Protein AF-A0A9X4BZ85-F1 (afdb_monomer_lite)

pLDDT: mean 85.21, std 15.11, range [41.31, 97.25]

Secondary structure (DSSP, 8-state):
---GGGS-HHHHHHHHHHHHHHHHHHHHHHHHHTTPPPPHHHHHHHHHHHHHHHHHHHHTT---------

Foldseek 3Di:
DPPPVPDDPVLVVLVVLLVVLVVLVVVCVVCVVVVHDDDPVSVVSCVVCVVSNVVSCVVVVPDDPPPPPD

Structure (mmCIF, N/CA/C/O backbone):
data_AF-A0A9X4BZ85-F1
#
_entry.id   AF-A0A9X4BZ85-F1
#
loop_
_atom_site.group_PDB
_atom_site.id
_atom_site.type_symbol
_atom_site.label_atom_id
_atom_site.label_alt_id
_atom_site.label_comp_id
_atom_site.label_asym_id
_atom_site.label_entity_id
_atom_site.label_seq_id
_atom_site.pdbx_PDB_ins_code
_atom_site.Cartn_x
_atom_site.Cartn_y
_atom_site.Cartn_z
_atom_site.occupancy
_atom_site.B_iso_or_equiv
_atom_site.auth_seq_id
_atom_site.auth_comp_id
_atom_site.auth_asym_id
_atom_site.auth_atom_id
_atom_site.pdbx_PDB_model_num
ATOM 1 N N . MET A 1 1 ? 25.372 0.682 -4.053 1.00 46.22 1 MET A N 1
ATOM 2 C CA . MET A 1 1 ? 24.642 1.962 -4.139 1.00 46.22 1 MET A CA 1
ATOM 3 C C . MET A 1 1 ? 23.861 1.884 -5.436 1.00 46.22 1 MET A C 1
ATOM 5 O O . MET A 1 1 ? 24.489 1.659 -6.458 1.00 46.22 1 MET A O 1
ATOM 9 N N . PHE A 1 2 ? 22.529 1.852 -5.390 1.00 48.44 2 PHE A N 1
ATOM 10 C CA . PHE A 1 2 ? 21.736 1.799 -6.621 1.00 48.44 2 PHE A CA 1
ATOM 11 C C . PHE A 1 2 ? 21.855 3.165 -7.305 1.00 48.44 2 PHE A C 1
ATOM 13 O O . PHE A 1 2 ? 21.518 4.165 -6.676 1.00 48.44 2 PHE A O 1
ATOM 20 N N . ASP 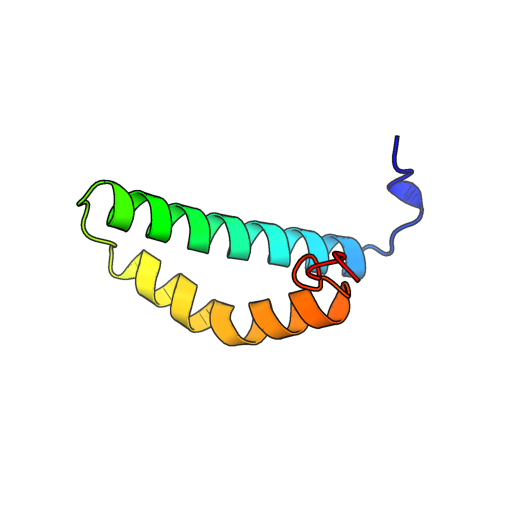A 1 3 ? 22.368 3.209 -8.538 1.00 52.25 3 ASP A N 1
ATOM 21 C CA . ASP A 1 3 ? 22.396 4.426 -9.358 1.00 52.25 3 ASP A CA 1
ATOM 22 C C . ASP A 1 3 ? 20.957 4.829 -9.686 1.00 52.25 3 ASP A C 1
ATOM 24 O O . ASP A 1 3 ? 20.318 4.325 -10.611 1.00 52.25 3 ASP A O 1
ATOM 28 N N . THR A 1 4 ? 20.408 5.721 -8.870 1.00 56.03 4 THR A N 1
ATOM 29 C CA . THR A 1 4 ? 19.041 6.223 -9.008 1.00 56.03 4 THR A CA 1
ATOM 30 C C . THR A 1 4 ? 18.885 7.167 -10.201 1.00 56.03 4 THR A C 1
ATOM 32 O O . THR A 1 4 ? 17.752 7.478 -10.568 1.00 56.03 4 THR A O 1
ATOM 35 N N . ASP A 1 5 ? 19.970 7.584 -10.857 1.00 59.91 5 ASP A N 1
ATOM 36 C CA . ASP A 1 5 ? 19.949 8.493 -12.013 1.00 59.91 5 ASP A CA 1
ATOM 37 C C . ASP A 1 5 ? 19.511 7.834 -13.333 1.00 59.91 5 ASP A C 1
ATOM 39 O O . ASP A 1 5 ? 19.223 8.534 -14.301 1.00 59.91 5 ASP A O 1
ATOM 43 N N . VAL A 1 6 ? 19.364 6.505 -13.371 1.00 70.31 6 VAL A N 1
ATOM 44 C CA . VAL A 1 6 ? 18.974 5.757 -14.588 1.00 70.31 6 VAL A CA 1
ATOM 45 C C . VAL A 1 6 ? 17.479 5.396 -14.616 1.00 70.31 6 VAL A C 1
ATOM 47 O O . VAL A 1 6 ? 16.959 4.916 -15.622 1.00 70.31 6 VAL A O 1
ATOM 50 N N . ILE A 1 7 ? 16.746 5.634 -13.525 1.00 73.38 7 ILE A N 1
ATOM 51 C CA . ILE A 1 7 ? 15.325 5.272 -13.432 1.00 73.38 7 ILE A CA 1
ATOM 52 C C . ILE A 1 7 ? 14.463 6.415 -14.002 1.00 73.38 7 ILE A C 1
ATOM 54 O O . ILE A 1 7 ? 14.576 7.543 -13.507 1.00 73.38 7 ILE A O 1
ATOM 58 N N . PRO A 1 8 ? 13.572 6.151 -14.983 1.00 88.31 8 PRO A N 1
ATOM 59 C CA . PRO A 1 8 ? 12.638 7.150 -15.496 1.00 88.31 8 PRO A CA 1
ATOM 60 C C . PRO A 1 8 ? 11.839 7.809 -14.368 1.00 88.31 8 PRO A C 1
ATOM 62 O O . PRO A 1 8 ? 11.451 7.139 -13.409 1.00 88.31 8 PRO A O 1
ATOM 65 N N . HIS A 1 9 ? 11.568 9.110 -14.489 1.00 89.31 9 HIS A N 1
ATOM 66 C CA . HIS A 1 9 ? 10.844 9.869 -13.464 1.00 89.31 9 HIS A CA 1
ATOM 67 C C . HIS A 1 9 ? 9.503 9.216 -13.097 1.00 89.31 9 HIS A C 1
ATOM 69 O O . HIS A 1 9 ? 9.250 8.965 -11.924 1.00 89.31 9 HIS A O 1
ATOM 75 N N . GLU A 1 10 ? 8.730 8.808 -14.103 1.00 91.94 10 GLU A N 1
ATOM 76 C CA . GLU A 1 10 ? 7.458 8.102 -13.923 1.00 91.94 10 GLU A CA 1
ATOM 77 C C . GLU A 1 10 ? 7.611 6.802 -13.108 1.00 91.94 10 GLU A C 1
ATOM 79 O O . GLU A 1 10 ? 6.785 6.476 -12.257 1.00 91.94 10 GLU A O 1
ATOM 84 N N . THR A 1 11 ? 8.693 6.050 -13.320 1.00 91.25 11 THR A N 1
ATOM 85 C CA . THR A 1 11 ? 8.968 4.830 -12.551 1.00 91.25 11 THR A CA 1
ATOM 86 C C . THR A 1 11 ? 9.287 5.155 -11.091 1.00 91.25 11 THR A C 1
ATOM 88 O O . THR A 1 11 ? 8.864 4.417 -10.201 1.00 91.25 11 THR A O 1
ATOM 91 N N . LYS A 1 12 ? 9.990 6.265 -10.820 1.00 91.50 12 LYS A N 1
ATOM 92 C CA . LYS A 1 12 ? 10.244 6.734 -9.447 1.00 91.50 12 LYS A CA 1
ATOM 93 C C . LYS A 1 12 ? 8.947 7.135 -8.748 1.00 91.50 12 LYS A C 1
ATOM 95 O O . LYS A 1 12 ? 8.753 6.756 -7.600 1.00 91.50 12 LYS A O 1
ATOM 100 N N . GLU A 1 13 ? 8.056 7.844 -9.436 1.00 95.12 13 GLU A N 1
ATOM 101 C CA . GLU A 1 13 ? 6.747 8.230 -8.895 1.00 95.12 13 GLU A CA 1
ATOM 102 C C . GLU A 1 13 ? 5.894 7.003 -8.560 1.00 95.12 13 GLU A C 1
ATOM 104 O O . GLU A 1 13 ? 5.362 6.902 -7.457 1.00 95.12 13 GLU A O 1
ATOM 109 N N . LYS A 1 14 ? 5.830 6.019 -9.466 1.00 95.06 14 LYS A N 1
ATOM 110 C CA . LYS A 1 14 ? 5.115 4.755 -9.226 1.00 95.06 14 LYS A CA 1
ATOM 111 C C . LYS A 1 14 ? 5.708 3.964 -8.060 1.00 95.06 14 LYS A C 1
ATOM 113 O O . LYS A 1 14 ? 4.964 3.366 -7.285 1.00 95.06 14 LYS A O 1
ATOM 118 N N . LEU A 1 15 ? 7.034 3.972 -7.909 1.00 94.81 15 LEU A N 1
ATOM 119 C CA . LEU A 1 15 ? 7.700 3.324 -6.780 1.00 94.81 15 LEU A CA 1
ATOM 120 C C . LEU A 1 15 ? 7.387 4.047 -5.468 1.00 94.81 15 LEU A C 1
ATOM 122 O O . LEU A 1 15 ? 7.032 3.398 -4.489 1.00 94.81 15 LEU A O 1
ATOM 126 N N . GLN A 1 16 ? 7.470 5.378 -5.454 1.00 95.19 16 GLN A N 1
ATOM 127 C CA . GLN A 1 16 ? 7.114 6.178 -4.284 1.00 95.19 16 GLN A CA 1
ATOM 128 C C . GLN A 1 16 ? 5.661 5.926 -3.878 1.00 95.19 16 GLN A C 1
ATOM 130 O O . GLN A 1 16 ? 5.377 5.662 -2.713 1.00 95.19 16 GLN A O 1
ATOM 135 N N . ARG A 1 17 ? 4.753 5.891 -4.856 1.00 95.06 17 ARG A N 1
ATOM 136 C CA . ARG A 1 17 ? 3.342 5.595 -4.627 1.00 95.06 17 ARG A CA 1
ATOM 137 C C . ARG A 1 17 ? 3.128 4.220 -3.995 1.00 95.06 17 ARG A C 1
ATOM 139 O O . ARG A 1 17 ? 2.328 4.088 -3.071 1.00 95.06 17 ARG A O 1
ATOM 146 N N . LEU A 1 18 ? 3.862 3.203 -4.448 1.00 95.50 18 LEU A N 1
ATOM 147 C CA . LEU A 1 18 ? 3.822 1.872 -3.844 1.00 95.50 18 LEU A CA 1
ATOM 148 C C . LEU A 1 18 ? 4.293 1.892 -2.378 1.00 95.50 18 LEU A C 1
ATOM 150 O O . LEU A 1 18 ? 3.682 1.241 -1.527 1.00 95.50 18 LEU A O 1
ATOM 154 N N . LEU A 1 19 ? 5.353 2.645 -2.069 1.00 94.75 19 LEU A N 1
ATOM 155 C CA . LEU A 1 19 ? 5.859 2.796 -0.700 1.00 94.75 19 LEU A CA 1
ATOM 156 C C . LEU A 1 19 ? 4.835 3.491 0.207 1.00 94.75 19 LEU A C 1
ATOM 158 O O . LEU A 1 19 ? 4.591 3.020 1.316 1.00 94.75 19 LEU A O 1
ATOM 162 N N . ASP A 1 20 ? 4.178 4.544 -0.276 1.00 94.50 20 ASP A N 1
ATOM 163 C CA . ASP A 1 20 ? 3.166 5.286 0.488 1.00 94.50 20 ASP A CA 1
ATOM 164 C C . ASP A 1 20 ? 1.946 4.411 0.829 1.00 94.50 20 ASP A C 1
ATOM 166 O O . ASP A 1 20 ? 1.428 4.430 1.953 1.00 94.50 20 ASP A O 1
ATOM 170 N N . LEU A 1 21 ? 1.500 3.597 -0.134 1.00 94.38 21 LEU A N 1
ATOM 171 C CA . LEU A 1 21 ? 0.417 2.634 0.065 1.00 94.38 21 LEU A CA 1
ATOM 172 C C . LEU A 1 21 ? 0.823 1.516 1.039 1.00 94.38 21 LEU A C 1
ATOM 174 O O . LEU A 1 21 ? 0.030 1.138 1.904 1.00 94.38 21 LEU A O 1
ATOM 178 N N . THR A 1 22 ? 2.071 1.042 0.962 1.00 94.12 22 THR A N 1
ATOM 179 C CA . THR A 1 22 ? 2.623 0.066 1.918 1.00 94.12 22 THR A CA 1
ATOM 180 C C . THR A 1 22 ? 2.645 0.640 3.336 1.00 94.12 22 THR A C 1
ATOM 182 O O . THR A 1 22 ? 2.148 0.007 4.264 1.00 94.12 22 THR A O 1
ATOM 185 N N . ALA A 1 23 ? 3.127 1.873 3.510 1.00 93.69 23 ALA A N 1
ATOM 186 C CA . ALA A 1 23 ? 3.171 2.535 4.813 1.00 93.69 23 ALA A CA 1
ATOM 187 C C . ALA A 1 23 ? 1.767 2.751 5.405 1.00 93.69 23 ALA A C 1
ATOM 189 O O . ALA A 1 23 ? 1.563 2.654 6.618 1.00 93.69 23 ALA A O 1
ATOM 190 N N . SER A 1 24 ? 0.776 3.015 4.550 1.00 92.56 24 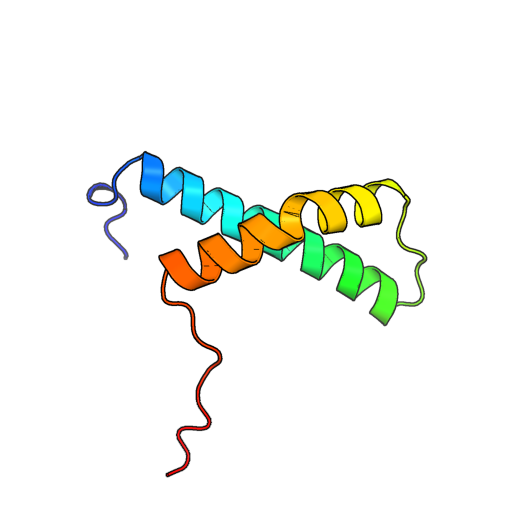SER A N 1
ATOM 191 C CA . SER A 1 24 ? -0.626 3.131 4.961 1.00 92.56 24 SER A CA 1
ATOM 192 C C . SER A 1 24 ? -1.169 1.795 5.485 1.00 92.56 24 SER A C 1
ATOM 194 O O . SER A 1 24 ? -1.789 1.759 6.549 1.00 92.56 24 SER A O 1
ATOM 196 N N . LEU A 1 25 ? -0.872 0.684 4.800 1.00 93.19 25 LEU A N 1
ATOM 197 C CA . LEU A 1 25 ? -1.207 -0.669 5.260 1.00 93.19 25 LEU A CA 1
ATOM 198 C C . LEU A 1 25 ? -0.527 -1.006 6.592 1.00 93.19 25 LEU A C 1
ATOM 200 O O . LEU A 1 25 ? -1.186 -1.494 7.511 1.00 93.19 25 LEU A O 1
ATOM 204 N N . GLU A 1 26 ? 0.765 -0.709 6.725 1.00 94.19 26 GLU A N 1
ATOM 205 C CA . GLU A 1 26 ? 1.526 -0.945 7.956 1.00 94.19 26 GLU A CA 1
ATOM 206 C C . GLU A 1 26 ? 0.970 -0.155 9.142 1.00 94.19 26 GLU A C 1
ATOM 208 O O . GLU A 1 26 ? 0.865 -0.690 10.248 1.00 94.19 26 GLU A O 1
ATOM 213 N N . ARG A 1 27 ? 0.547 1.094 8.919 1.00 93.31 27 ARG A N 1
ATOM 214 C CA . ARG A 1 27 ? -0.100 1.918 9.945 1.00 93.31 27 ARG A CA 1
ATOM 215 C C . ARG A 1 27 ? -1.384 1.272 10.456 1.00 93.31 27 ARG A C 1
ATOM 217 O O . ARG A 1 27 ? -1.575 1.193 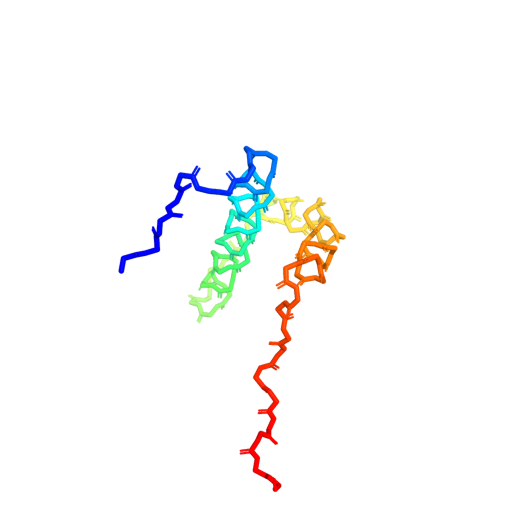11.669 1.00 93.31 27 ARG A O 1
ATOM 224 N N . VAL A 1 28 ? -2.250 0.800 9.557 1.00 93.75 28 VAL A N 1
ATOM 225 C CA . VAL A 1 28 ? -3.483 0.102 9.958 1.00 93.75 28 VAL A CA 1
ATOM 226 C C . VAL A 1 28 ? -3.155 -1.194 10.687 1.00 93.75 28 VAL A C 1
ATOM 228 O O . VAL A 1 28 ? -3.719 -1.453 11.748 1.00 93.75 28 VAL A O 1
ATOM 231 N N . ASN A 1 29 ? -2.210 -1.978 10.163 1.00 94.44 29 ASN A N 1
ATOM 232 C CA . ASN A 1 29 ? -1.774 -3.218 10.794 1.00 94.44 29 ASN A CA 1
ATOM 233 C C . ASN A 1 29 ? -1.262 -2.974 12.221 1.00 94.44 29 ASN A C 1
ATO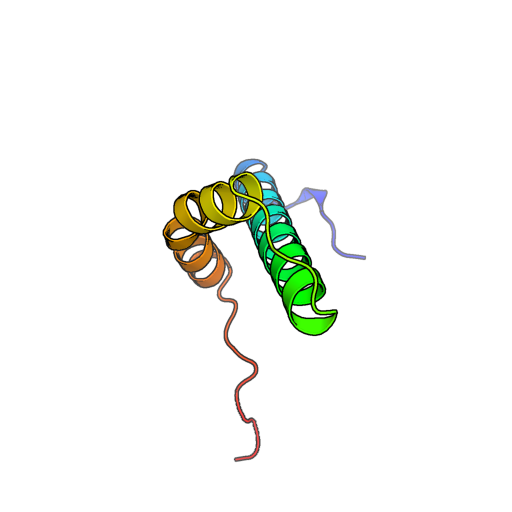M 235 O O . ASN A 1 29 ? -1.677 -3.662 13.146 1.00 94.44 29 ASN A O 1
ATOM 239 N N . SER A 1 30 ? -0.432 -1.949 12.426 1.00 95.94 30 SER A N 1
ATOM 240 C CA . SER A 1 30 ? 0.067 -1.562 13.749 1.00 95.94 30 SER A CA 1
ATOM 241 C C . SER A 1 30 ? -1.072 -1.225 14.718 1.00 95.94 30 SER A C 1
ATOM 243 O O . SER A 1 30 ? -1.106 -1.745 15.834 1.00 95.94 30 SER A O 1
ATOM 245 N N . LYS A 1 31 ? -2.066 -0.439 14.278 1.00 95.69 31 LYS A N 1
ATOM 246 C CA . LYS A 1 31 ? -3.249 -0.131 15.098 1.00 95.69 31 LYS A CA 1
ATOM 247 C C . LYS A 1 31 ? -3.986 -1.403 15.515 1.00 95.69 31 LYS A C 1
ATOM 249 O O . LYS A 1 31 ? -4.211 -1.607 16.705 1.00 95.69 31 LYS A O 1
ATOM 254 N N . VAL A 1 32 ? -4.274 -2.289 14.560 1.00 94.25 32 VAL A N 1
ATOM 255 C CA . VAL A 1 32 ? -4.951 -3.571 14.816 1.00 94.25 32 VAL A CA 1
ATOM 256 C C . VAL A 1 32 ? -4.155 -4.434 15.800 1.00 94.25 32 VAL A C 1
ATOM 258 O O . VAL A 1 32 ? -4.716 -4.910 16.786 1.00 94.25 32 VAL A O 1
ATOM 261 N N . MET A 1 33 ? -2.847 -4.589 15.583 1.00 97.25 33 MET A N 1
ATOM 262 C CA . MET A 1 33 ? -1.970 -5.413 16.424 1.00 97.25 33 MET A CA 1
ATOM 263 C C . MET A 1 33 ? -1.854 -4.902 17.863 1.00 97.25 33 MET A C 1
ATOM 265 O O . MET A 1 33 ? -1.659 -5.694 18.783 1.00 97.25 33 MET A O 1
ATOM 269 N N . HIS A 1 34 ? -1.993 -3.593 18.073 1.00 97.25 34 HIS A N 1
ATOM 270 C CA . HIS A 1 34 ? -1.909 -2.964 19.390 1.00 97.25 34 HIS A CA 1
ATOM 271 C C . HIS A 1 34 ? -3.277 -2.608 19.993 1.00 97.25 34 HIS A C 1
ATOM 273 O O . HIS A 1 34 ? -3.338 -1.862 20.971 1.00 97.25 34 HIS A O 1
ATOM 279 N N . GLY A 1 35 ? -4.376 -3.134 19.437 1.00 95.19 35 GLY A N 1
ATOM 280 C CA . GLY A 1 35 ? -5.730 -2.926 19.961 1.00 95.19 35 GLY A CA 1
ATOM 281 C C . GLY A 1 35 ? -6.252 -1.492 19.819 1.00 95.19 35 GLY A C 1
ATOM 282 O O . GLY A 1 35 ? -7.176 -1.099 20.528 1.00 95.19 35 GLY A O 1
ATOM 283 N N . GLN A 1 36 ? -5.663 -0.696 18.927 1.00 96.81 36 GLN A N 1
ATOM 284 C CA . GLN A 1 36 ? -6.135 0.642 18.586 1.00 96.81 36 GLN A CA 1
ATOM 285 C C . GLN A 1 36 ? -7.148 0.566 17.443 1.00 96.81 36 GLN A C 1
ATOM 287 O O . GLN A 1 36 ? -6.973 -0.184 16.482 1.00 96.81 36 GLN A O 1
ATOM 292 N N . GLN A 1 37 ? -8.191 1.390 17.516 1.00 94.69 37 GLN A N 1
ATOM 293 C CA . GLN A 1 37 ? -9.209 1.463 16.473 1.00 94.69 37 GLN A CA 1
ATOM 294 C C . GLN A 1 37 ? -8.676 2.249 15.258 1.00 94.69 37 GLN A C 1
ATOM 296 O O . GLN A 1 37 ? -8.281 3.409 15.423 1.00 94.69 37 GLN A O 1
ATOM 301 N N . PRO A 1 38 ? -8.682 1.681 14.036 1.00 94.31 38 PRO A N 1
ATOM 302 C CA . PRO A 1 38 ? -8.422 2.451 12.821 1.00 94.31 38 PRO A CA 1
ATOM 303 C C . PRO A 1 38 ? -9.475 3.550 12.623 1.00 94.31 38 PRO A C 1
ATOM 305 O O . PRO A 1 38 ? -10.654 3.366 12.938 1.00 94.31 38 PRO A O 1
ATOM 308 N N . THR A 1 39 ? -9.052 4.704 12.117 1.00 94.50 39 THR A N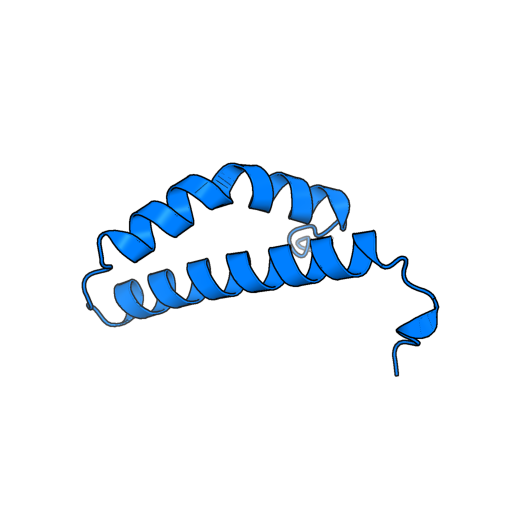 1
ATOM 309 C CA . THR A 1 39 ? -9.925 5.851 11.848 1.00 94.50 39 THR A CA 1
ATOM 310 C C . THR A 1 39 ? -10.662 5.677 10.522 1.00 94.50 39 THR A C 1
ATOM 312 O O . THR A 1 39 ? -10.290 4.864 9.678 1.00 94.50 39 THR A O 1
ATOM 315 N N . THR A 1 40 ? -11.700 6.484 10.293 1.00 93.56 40 THR A N 1
ATOM 316 C CA . THR A 1 40 ? -12.385 6.543 8.991 1.00 93.56 40 THR A CA 1
ATOM 317 C C . THR A 1 40 ? -11.421 6.864 7.847 1.00 93.56 40 THR A C 1
ATOM 319 O O . THR A 1 40 ? -11.525 6.269 6.779 1.00 93.56 40 THR A O 1
ATOM 322 N N . GLU A 1 41 ? -10.465 7.763 8.086 1.00 91.94 41 GLU A N 1
ATOM 323 C CA . GLU A 1 41 ? -9.425 8.127 7.119 1.00 91.94 41 GLU A CA 1
ATOM 324 C C . GLU A 1 41 ? -8.543 6.924 6.755 1.00 91.94 41 GLU A C 1
ATOM 326 O O . GLU A 1 41 ? -8.294 6.688 5.575 1.00 91.94 41 GLU A O 1
ATOM 331 N N . ASP A 1 42 ? -8.142 6.105 7.738 1.00 90.94 42 ASP A N 1
ATOM 332 C CA . ASP A 1 42 ? -7.376 4.882 7.468 1.00 90.94 42 ASP A CA 1
ATOM 333 C C . ASP A 1 42 ? -8.143 3.951 6.508 1.00 90.94 42 ASP A C 1
ATOM 335 O O . ASP A 1 42 ? -7.570 3.408 5.564 1.00 90.94 42 ASP A O 1
ATOM 339 N N . PHE A 1 43 ? -9.454 3.783 6.716 1.00 86.94 43 PHE A N 1
ATOM 340 C CA . PHE A 1 43 ? -10.289 2.941 5.854 1.00 86.94 43 PHE A CA 1
ATOM 341 C C . PHE A 1 43 ? -10.487 3.525 4.451 1.00 86.94 43 PHE A C 1
ATOM 343 O O . PHE A 1 43 ? -10.522 2.762 3.484 1.00 86.94 43 PHE A O 1
ATOM 350 N N . GLN A 1 44 ? -10.607 4.848 4.325 1.00 90.56 44 GLN A N 1
ATOM 351 C CA . GLN A 1 44 ? -10.705 5.521 3.026 1.00 90.56 44 GLN A CA 1
ATOM 352 C C . GLN A 1 44 ? -9.426 5.314 2.213 1.00 90.56 44 GLN A C 1
ATOM 354 O O . GLN A 1 44 ? -9.496 4.819 1.087 1.00 90.56 44 GLN A O 1
ATOM 359 N N . LEU A 1 45 ? -8.264 5.563 2.823 1.00 87.50 45 LEU A N 1
ATOM 360 C CA . LEU A 1 45 ? -6.959 5.372 2.186 1.00 87.50 45 LEU A CA 1
ATOM 361 C C . LEU A 1 45 ? -6.739 3.917 1.744 1.00 87.50 45 LEU A C 1
ATOM 363 O O . LEU A 1 45 ? -6.277 3.667 0.629 1.00 87.50 45 LEU A O 1
ATOM 367 N N . LEU A 1 46 ? -7.124 2.945 2.579 1.00 85.94 46 LEU A N 1
ATOM 368 C CA . LEU A 1 46 ? -7.074 1.526 2.214 1.00 85.94 46 LEU A CA 1
ATOM 369 C C . LEU A 1 46 ? -8.003 1.179 1.049 1.00 85.94 46 LEU A C 1
ATOM 371 O O . LEU A 1 46 ? -7.639 0.381 0.185 1.00 85.94 46 LEU A O 1
ATOM 375 N N . GLY A 1 47 ? -9.212 1.740 1.037 1.00 88.12 47 GLY A N 1
ATOM 376 C CA . GLY A 1 47 ? -10.200 1.494 -0.007 1.00 88.12 47 GLY A CA 1
ATOM 377 C C . GLY A 1 47 ? -9.753 2.028 -1.366 1.00 88.12 47 GLY A C 1
ATOM 378 O O . GLY A 1 47 ? -9.788 1.292 -2.354 1.00 88.12 47 GLY A O 1
ATOM 379 N N . GLU A 1 48 ? -9.303 3.281 -1.399 1.00 87.94 48 GLU A N 1
ATOM 380 C CA . GLU A 1 48 ? -8.866 3.983 -2.610 1.00 87.94 48 GLU A CA 1
ATOM 381 C C . GLU A 1 48 ? -7.611 3.347 -3.216 1.00 87.94 48 GLU A C 1
ATOM 383 O O . GLU A 1 48 ? -7.549 3.101 -4.421 1.00 87.94 48 GLU A O 1
ATOM 388 N N . GLY A 1 49 ? -6.640 3.000 -2.369 1.00 87.38 49 GLY A N 1
ATOM 389 C CA . GLY A 1 49 ? -5.361 2.444 -2.799 1.00 87.38 49 GLY A CA 1
ATOM 390 C C . GLY A 1 49 ? -5.390 0.965 -3.185 1.00 87.38 49 GLY A C 1
ATOM 391 O O . GLY A 1 49 ? -4.428 0.477 -3.770 1.00 87.38 49 GLY A O 1
ATOM 392 N N . ARG A 1 50 ? -6.463 0.215 -2.882 1.00 88.94 50 ARG A N 1
ATOM 393 C CA . ARG A 1 50 ? -6.445 -1.261 -2.959 1.00 88.94 50 ARG A CA 1
ATOM 394 C C . ARG A 1 50 ? -6.128 -1.805 -4.351 1.00 88.94 50 ARG A C 1
ATOM 396 O O . ARG A 1 50 ? -5.357 -2.752 -4.474 1.00 88.94 50 ARG A O 1
ATOM 403 N N . ARG A 1 51 ? -6.774 -1.262 -5.388 1.00 90.94 51 ARG A N 1
ATOM 404 C CA . ARG A 1 51 ? -6.563 -1.725 -6.771 1.00 90.94 51 ARG A CA 1
ATOM 405 C C . ARG A 1 51 ? -5.177 -1.310 -7.262 1.00 90.94 51 ARG A C 1
ATOM 407 O O . ARG A 1 51 ? -4.417 -2.158 -7.711 1.00 90.94 51 ARG A O 1
ATOM 414 N N . GLU A 1 52 ? -4.852 -0.033 -7.077 1.00 94.12 52 GLU A N 1
ATOM 415 C CA . GLU A 1 52 ? -3.572 0.564 -7.463 1.00 94.12 52 GLU A CA 1
ATOM 416 C C . GLU A 1 52 ? -2.383 -0.176 -6.834 1.00 94.12 52 GLU A C 1
ATOM 418 O O . GLU A 1 52 ? -1.398 -0.453 -7.509 1.00 94.12 52 GLU A O 1
ATOM 423 N N . PHE A 1 53 ? -2.494 -0.574 -5.566 1.00 93.75 53 PHE A N 1
ATOM 424 C CA . PHE A 1 53 ? -1.456 -1.325 -4.868 1.00 93.75 53 PHE A CA 1
ATOM 425 C C . PHE A 1 53 ? -1.129 -2.657 -5.555 1.00 93.75 53 PHE A C 1
ATOM 427 O O . PHE A 1 53 ? 0.041 -2.979 -5.761 1.00 93.75 53 PHE A O 1
ATOM 434 N N . GLY A 1 54 ? -2.157 -3.416 -5.948 1.00 91.19 54 GLY A N 1
ATOM 435 C CA . GLY A 1 54 ? -1.982 -4.675 -6.675 1.00 91.19 54 GLY A CA 1
ATOM 436 C C . GLY A 1 54 ? -1.347 -4.471 -8.051 1.00 91.19 54 GLY A C 1
ATOM 437 O O . GLY A 1 54 ? -0.428 -5.206 -8.418 1.00 91.19 54 GLY A O 1
ATOM 438 N N . ASP A 1 55 ? -1.787 -3.439 -8.773 1.00 93.81 55 ASP A N 1
ATOM 439 C CA . ASP A 1 55 ? -1.243 -3.084 -10.086 1.00 93.81 55 ASP A CA 1
ATOM 440 C C . ASP A 1 55 ? 0.239 -2.684 -9.988 1.00 93.81 55 ASP A C 1
ATOM 442 O O . ASP A 1 55 ? 1.055 -3.115 -10.802 1.00 93.81 55 ASP A O 1
ATOM 446 N N . LEU A 1 56 ? 0.616 -1.919 -8.957 1.00 95.12 56 LEU A N 1
ATOM 447 C CA . LEU A 1 56 ? 1.998 -1.504 -8.710 1.00 95.12 56 LEU A CA 1
ATOM 448 C C . LEU A 1 56 ? 2.896 -2.677 -8.291 1.00 95.12 56 LEU A C 1
ATOM 450 O O . LEU A 1 56 ? 4.007 -2.801 -8.803 1.00 95.12 56 LEU A O 1
ATOM 454 N N . ILE A 1 57 ? 2.425 -3.580 -7.423 1.00 92.56 57 ILE A N 1
ATOM 455 C CA . ILE A 1 57 ? 3.152 -4.816 -7.078 1.00 92.56 57 ILE A CA 1
ATOM 456 C C . ILE A 1 57 ? 3.450 -5.635 -8.339 1.00 92.56 57 ILE A C 1
ATOM 458 O O . ILE A 1 57 ? 4.587 -6.071 -8.541 1.00 92.56 57 ILE A O 1
ATOM 462 N N . ALA A 1 58 ? 2.444 -5.814 -9.202 1.00 90.00 58 ALA A N 1
ATOM 463 C CA . ALA A 1 58 ? 2.592 -6.541 -10.457 1.00 90.00 58 ALA A CA 1
ATOM 464 C C . ALA A 1 58 ? 3.555 -5.830 -11.419 1.00 90.00 58 ALA A C 1
ATOM 466 O O . ALA A 1 58 ? 4.427 -6.482 -11.996 1.00 90.00 58 ALA A O 1
ATOM 467 N N . LEU A 1 59 ? 3.441 -4.503 -11.547 1.00 92.31 59 LEU A N 1
ATOM 468 C CA . LEU A 1 59 ? 4.314 -3.672 -12.377 1.00 92.31 59 LEU A CA 1
ATOM 469 C C . LEU A 1 59 ? 5.791 -3.820 -11.990 1.00 92.31 59 LEU A C 1
ATOM 471 O O . LEU A 1 59 ? 6.641 -3.953 -12.868 1.00 92.31 59 LEU A O 1
ATOM 475 N N . PHE A 1 60 ? 6.099 -3.822 -10.692 1.00 92.50 60 PHE A N 1
ATOM 476 C CA . PHE A 1 60 ? 7.467 -3.989 -10.191 1.00 92.50 60 PHE A CA 1
ATOM 477 C C . PHE A 1 60 ? 7.911 -5.455 -10.093 1.00 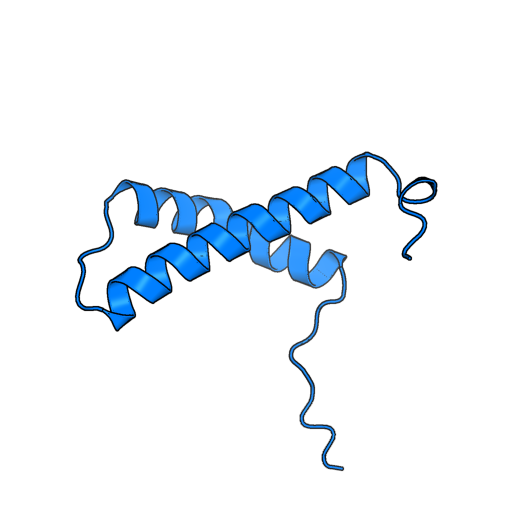92.50 60 PHE A C 1
ATOM 479 O O . PHE A 1 60 ? 9.028 -5.730 -9.657 1.00 92.50 60 PHE A O 1
ATOM 486 N N . GLY A 1 61 ? 7.063 -6.408 -10.494 1.00 87.75 61 GLY A N 1
ATOM 487 C CA . GLY A 1 61 ? 7.378 -7.834 -10.441 1.00 87.75 61 GLY A CA 1
ATOM 488 C C . GLY A 1 61 ? 7.619 -8.354 -9.022 1.00 87.75 61 GLY A C 1
ATOM 489 O O . GLY A 1 61 ? 8.281 -9.382 -8.858 1.00 87.75 61 GLY A O 1
ATOM 490 N N . LEU A 1 62 ? 7.098 -7.665 -8.001 1.00 85.31 62 LEU A N 1
ATOM 491 C CA . LEU A 1 62 ? 7.228 -8.075 -6.610 1.00 85.31 62 LEU A CA 1
ATOM 492 C C . LEU A 1 62 ? 6.359 -9.310 -6.396 1.00 85.31 62 LEU A C 1
ATOM 494 O O . LEU A 1 62 ? 5.131 -9.256 -6.406 1.00 85.31 62 LEU A O 1
ATOM 498 N N . ARG A 1 63 ? 7.009 -10.458 -6.239 1.00 76.50 63 ARG A N 1
ATOM 499 C CA . ARG A 1 63 ? 6.340 -11.709 -5.895 1.00 76.50 63 ARG A CA 1
ATOM 500 C C . ARG A 1 63 ? 6.498 -11.948 -4.400 1.00 76.50 63 ARG A C 1
ATOM 502 O O . ARG A 1 63 ? 7.516 -11.540 -3.836 1.00 76.50 63 ARG A O 1
ATOM 509 N N . PRO A 1 64 ? 5.540 -12.641 -3.760 1.00 71.56 64 PRO A N 1
ATOM 510 C CA . PRO A 1 64 ? 5.809 -13.235 -2.462 1.00 71.56 64 PRO A CA 1
ATOM 511 C C . PRO A 1 64 ? 7.136 -13.999 -2.554 1.00 71.56 64 PRO A C 1
ATOM 513 O O . PRO A 1 64 ? 7.375 -14.622 -3.600 1.00 71.56 64 PRO A O 1
ATOM 516 N N . PRO A 1 65 ? 8.002 -13.961 -1.526 1.00 64.88 65 PRO A N 1
ATOM 517 C CA . PRO A 1 65 ? 9.143 -14.859 -1.491 1.00 64.88 65 PRO A CA 1
ATOM 518 C C . PRO A 1 65 ? 8.583 -16.266 -1.688 1.00 64.88 65 PRO A C 1
ATOM 520 O O . PRO A 1 65 ? 7.764 -16.734 -0.896 1.00 64.88 65 PRO A O 1
ATOM 523 N N . GLY A 1 66 ? 8.921 -16.894 -2.816 1.00 57.28 66 GLY A N 1
ATOM 524 C CA . GLY A 1 66 ? 8.527 -18.273 -3.043 1.00 57.28 66 GLY A CA 1
ATOM 525 C C . GLY A 1 66 ? 9.065 -19.092 -1.879 1.00 57.28 66 GLY A C 1
ATOM 526 O O . GLY A 1 66 ? 10.148 -18.794 -1.372 1.00 57.28 66 GLY A O 1
ATOM 527 N N . ASN A 1 67 ? 8.341 -20.127 -1.460 1.00 55.31 67 ASN A N 1
ATOM 528 C CA . ASN A 1 67 ? 8.962 -21.209 -0.711 1.00 55.31 67 ASN A CA 1
ATOM 529 C C . ASN A 1 67 ? 10.021 -21.844 -1.628 1.00 55.31 67 ASN A C 1
ATOM 531 O O . ASN A 1 67 ? 9.784 -22.884 -2.231 1.00 55.31 67 ASN A O 1
ATOM 535 N N . SER A 1 68 ? 11.182 -21.209 -1.783 1.00 50.19 68 SER A N 1
ATOM 536 C CA . SER A 1 68 ? 12.389 -21.794 -2.350 1.00 50.19 68 SER A CA 1
ATOM 537 C C . SER A 1 68 ? 12.966 -22.749 -1.308 1.00 50.19 68 SER A C 1
ATOM 539 O O . SER A 1 68 ? 14.006 -22.517 -0.703 1.00 50.19 68 SER A O 1
ATOM 541 N N . LEU A 1 69 ? 12.186 -23.796 -1.063 1.00 50.41 69 LEU A N 1
ATOM 542 C CA . LEU A 1 69 ? 12.552 -25.078 -0.497 1.00 50.41 69 LEU A CA 1
ATOM 543 C C . LEU A 1 69 ? 11.963 -26.102 -1.470 1.00 50.41 69 LEU A C 1
ATOM 545 O O . LEU A 1 69 ? 10.891 -26.661 -1.245 1.00 50.41 69 LEU A O 1
ATOM 549 N N . SER A 1 70 ? 12.608 -26.249 -2.623 1.00 41.31 70 SER A N 1
ATOM 550 C CA . SER A 1 70 ? 12.440 -27.366 -3.556 1.00 41.31 70 SER A CA 1
ATOM 551 C C . SER A 1 70 ? 13.741 -27.523 -4.321 1.00 41.31 70 SER A C 1
ATOM 553 O O . SER A 1 70 ? 14.127 -26.536 -4.986 1.00 41.31 70 SER A O 1
#

Sequence (70 aa):
MFDTDVIPHETKEKLQRLLDLTASLERVNSKVMHGQQPTTEDFQLLGEGRREFGDLIALFGLRPPGNSLS

Organism: NCBI:txid2745512

Radius of gyration: 15.19 Å; chains: 1; bounding box: 37×37×36 Å